Protein AF-A0A2S7YQX2-F1 (afdb_monomer_lite)

Structure (mmCIF, N/CA/C/O backbone):
data_AF-A0A2S7YQX2-F1
#
_entry.id   AF-A0A2S7YQX2-F1
#
loop_
_atom_site.group_PDB
_atom_site.id
_atom_site.type_symbol
_atom_site.label_atom_id
_atom_site.label_alt_id
_atom_site.label_comp_id
_atom_site.label_asym_id
_atom_site.label_entity_id
_atom_site.label_seq_id
_atom_site.pdbx_PDB_ins_code
_atom_site.Cartn_x
_atom_site.Cartn_y
_atom_site.Cartn_z
_atom_site.occupancy
_atom_site.B_iso_or_equiv
_atom_site.auth_seq_id
_atom_site.auth_comp_id
_atom_site.auth_asym_id
_atom_site.auth_atom_id
_atom_site.pdbx_PDB_model_num
ATOM 1 N N . MET A 1 1 ? 41.982 -8.081 -55.269 1.00 63.12 1 MET A N 1
ATOM 2 C CA . MET A 1 1 ? 41.429 -6.770 -54.868 1.00 63.12 1 MET A CA 1
ATOM 3 C C . MET A 1 1 ? 39.928 -6.847 -54.585 1.00 63.12 1 MET A C 1
ATOM 5 O O . MET A 1 1 ? 39.559 -6.612 -53.445 1.00 63.12 1 MET A O 1
ATOM 9 N N . ASN A 1 2 ? 39.084 -7.297 -55.528 1.00 77.31 2 ASN A N 1
ATOM 10 C CA . ASN A 1 2 ? 37.625 -7.413 -55.310 1.00 77.31 2 ASN A CA 1
ATOM 11 C C . ASN A 1 2 ? 37.226 -8.263 -54.090 1.00 77.31 2 ASN A C 1
ATOM 13 O O . ASN A 1 2 ? 36.482 -7.783 -53.250 1.00 77.31 2 ASN A O 1
ATOM 17 N N . LYS A 1 3 ? 37.825 -9.450 -53.899 1.00 80.50 3 LYS A N 1
ATOM 18 C CA . LYS A 1 3 ? 37.533 -10.313 -52.734 1.00 80.50 3 LYS A CA 1
ATOM 19 C C . LYS A 1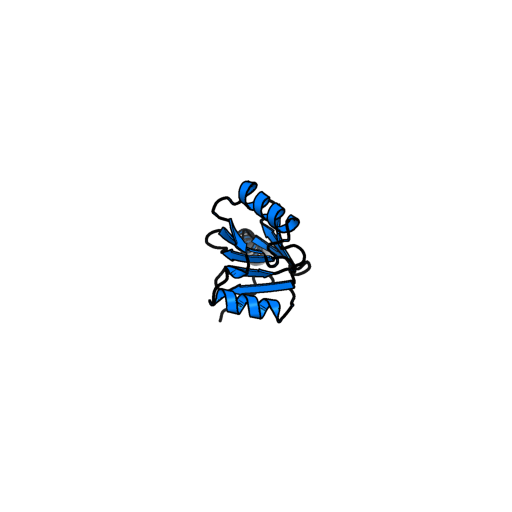 3 ? 37.789 -9.648 -51.371 1.00 80.50 3 LYS A C 1
ATOM 21 O O . LYS A 1 3 ? 37.073 -9.923 -50.418 1.00 80.50 3 LYS A O 1
ATOM 26 N N . ILE A 1 4 ? 38.801 -8.780 -51.277 1.00 83.62 4 ILE A N 1
ATOM 27 C CA . ILE A 1 4 ? 39.127 -8.052 -50.037 1.00 83.62 4 ILE A CA 1
ATOM 28 C C . ILE A 1 4 ? 38.085 -6.953 -49.790 1.00 83.62 4 ILE A C 1
ATOM 30 O O . ILE A 1 4 ? 37.638 -6.765 -48.664 1.00 83.62 4 ILE A O 1
ATOM 34 N N . ILE A 1 5 ? 37.661 -6.263 -50.851 1.00 85.88 5 ILE A N 1
ATOM 35 C CA . ILE A 1 5 ? 36.621 -5.229 -50.784 1.00 85.88 5 ILE A CA 1
ATOM 36 C C . ILE A 1 5 ? 35.270 -5.845 -50.390 1.00 85.88 5 ILE A C 1
ATOM 38 O O . ILE A 1 5 ? 34.577 -5.296 -49.536 1.00 85.88 5 ILE A O 1
ATOM 42 N N . ASP A 1 6 ? 34.915 -6.998 -50.957 1.00 85.25 6 ASP A N 1
ATOM 43 C CA . ASP A 1 6 ? 33.675 -7.711 -50.632 1.00 85.25 6 ASP A CA 1
ATOM 44 C C . ASP A 1 6 ? 33.682 -8.229 -49.185 1.00 85.25 6 ASP A C 1
ATOM 46 O O . ASP A 1 6 ? 32.687 -8.094 -48.471 1.00 85.25 6 ASP A O 1
ATOM 50 N N . PHE A 1 7 ? 34.831 -8.723 -48.708 1.00 88.38 7 PHE A N 1
ATOM 51 C CA . PHE A 1 7 ? 35.018 -9.108 -47.308 1.00 88.38 7 PHE A CA 1
ATOM 52 C C . PHE A 1 7 ? 34.826 -7.920 -46.350 1.00 88.38 7 PHE A C 1
ATOM 54 O O . PHE A 1 7 ? 34.070 -8.023 -45.384 1.00 88.38 7 PHE A O 1
ATOM 61 N N . LEU A 1 8 ? 35.440 -6.766 -46.638 1.00 88.81 8 LEU A N 1
ATOM 62 C CA . LEU A 1 8 ? 35.289 -5.556 -45.820 1.00 88.81 8 LEU A CA 1
ATOM 63 C C . LEU A 1 8 ? 33.845 -5.029 -45.810 1.00 88.81 8 LEU A C 1
ATOM 65 O O . LEU A 1 8 ? 33.365 -4.587 -44.767 1.00 88.81 8 LEU A O 1
ATOM 69 N N . LYS A 1 9 ? 33.120 -5.117 -46.934 1.00 87.75 9 LYS A N 1
ATOM 70 C CA . LYS A 1 9 ? 31.688 -4.770 -46.997 1.00 87.75 9 LYS A CA 1
ATOM 71 C C . LYS A 1 9 ? 30.838 -5.694 -46.127 1.00 87.75 9 LYS A C 1
ATOM 73 O O . LYS A 1 9 ? 30.000 -5.203 -45.374 1.00 87.75 9 LYS A O 1
ATOM 78 N N . SER A 1 10 ? 31.077 -7.005 -46.193 1.00 87.50 10 SER A N 1
ATOM 79 C CA . SER A 1 10 ? 30.381 -7.985 -45.352 1.00 87.50 10 SER A CA 1
ATOM 80 C C . SER A 1 10 ? 30.659 -7.749 -43.865 1.00 87.50 10 SER A C 1
ATOM 82 O O . SER A 1 10 ? 29.745 -7.836 -43.047 1.00 87.50 10 SER A O 1
ATOM 84 N N . LEU A 1 11 ? 31.900 -7.401 -43.512 1.00 90.94 11 LEU A N 1
ATOM 85 C CA . LEU A 1 11 ? 32.288 -7.077 -42.140 1.00 90.94 11 LEU A CA 1
ATOM 86 C C . LEU A 1 11 ? 31.586 -5.806 -41.635 1.00 90.94 11 LEU A C 1
ATOM 88 O O . LEU A 1 11 ? 31.082 -5.782 -40.514 1.00 90.94 11 LEU A O 1
ATOM 92 N N . LEU A 1 12 ? 31.498 -4.769 -42.474 1.00 91.94 12 LEU A N 1
ATOM 93 C CA . LEU A 1 12 ? 30.789 -3.527 -42.153 1.00 91.94 12 LEU A CA 1
ATOM 94 C C . LEU A 1 12 ? 29.274 -3.747 -42.005 1.00 91.94 12 LEU A C 1
ATOM 96 O O . LEU A 1 12 ? 28.616 -3.101 -41.193 1.00 91.94 12 LEU A O 1
ATOM 100 N N . GLN A 1 13 ? 28.696 -4.645 -42.801 1.00 90.75 13 GLN A N 1
ATOM 101 C CA . GLN A 1 13 ? 27.283 -4.992 -42.686 1.00 90.75 13 GLN A CA 1
ATOM 102 C C . GLN A 1 13 ? 27.008 -5.759 -41.388 1.00 90.75 13 GLN A C 1
ATOM 104 O O . GLN A 1 13 ? 26.050 -5.438 -40.686 1.00 90.75 13 GLN A O 1
ATOM 109 N N . LEU A 1 14 ? 27.882 -6.703 -41.027 1.00 92.12 14 LEU A N 1
ATOM 110 C CA . LEU A 1 14 ? 27.795 -7.433 -39.764 1.00 92.12 14 LEU A CA 1
ATOM 111 C C . LEU A 1 14 ? 27.919 -6.495 -38.557 1.00 92.12 14 LEU A C 1
ATOM 113 O O . LEU A 1 14 ? 27.120 -6.597 -37.629 1.00 92.12 14 LEU A O 1
ATOM 117 N N . SER A 1 15 ? 28.865 -5.549 -38.578 1.00 91.62 15 SER A N 1
ATOM 118 C CA . SER A 1 15 ? 29.043 -4.601 -37.472 1.00 91.62 15 SER A CA 1
ATOM 119 C C . SER A 1 15 ? 27.819 -3.704 -37.277 1.00 91.62 15 SER A C 1
ATOM 121 O O . SER A 1 15 ? 27.400 -3.492 -36.143 1.00 91.62 15 SER A O 1
ATOM 123 N N . LYS A 1 16 ? 27.178 -3.250 -38.363 1.00 91.94 16 LYS A N 1
ATOM 124 C CA . LYS A 1 16 ? 25.920 -2.489 -38.289 1.00 91.94 16 LYS A CA 1
ATOM 125 C C . LYS A 1 16 ? 24.801 -3.287 -37.630 1.00 91.94 16 LYS A C 1
ATOM 127 O O . LYS A 1 16 ? 24.118 -2.753 -36.761 1.00 91.94 16 LYS A O 1
ATOM 132 N N . VAL A 1 17 ? 24.626 -4.551 -38.019 1.00 92.94 17 VAL A N 1
ATOM 133 C CA . VAL A 1 17 ? 23.612 -5.427 -37.412 1.00 92.94 17 VAL A CA 1
ATOM 134 C C . VAL A 1 17 ? 23.884 -5.588 -35.918 1.00 92.94 17 VAL A C 1
ATOM 136 O O . VAL A 1 17 ? 22.978 -5.402 -35.115 1.00 92.94 17 VAL A O 1
ATOM 139 N N . LEU A 1 18 ? 25.140 -5.831 -35.537 1.00 92.69 18 LEU A N 1
ATOM 140 C CA . LEU A 1 18 ? 25.533 -6.010 -34.139 1.00 92.69 18 LEU A CA 1
ATOM 141 C C . LEU A 1 18 ? 25.261 -4.762 -33.289 1.00 92.69 18 LEU A C 1
ATOM 143 O O . LEU A 1 18 ? 24.718 -4.875 -32.193 1.00 92.69 18 LEU A O 1
ATOM 1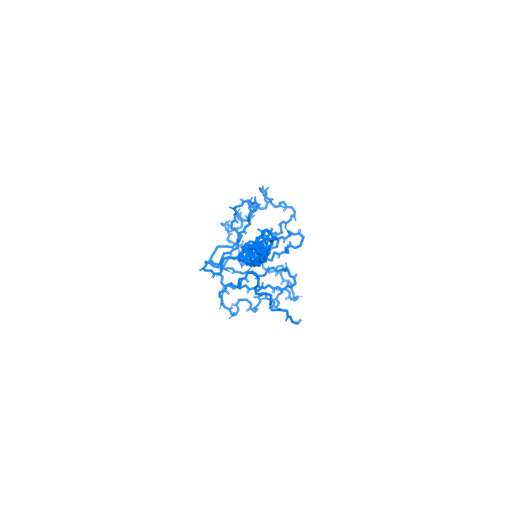47 N N . VAL A 1 19 ? 25.581 -3.573 -33.810 1.00 93.75 19 VAL A N 1
ATOM 148 C CA . VAL A 1 19 ? 25.313 -2.291 -33.138 1.00 93.75 19 VAL A CA 1
ATOM 149 C C . VAL A 1 19 ? 23.811 -2.071 -32.955 1.00 93.75 19 VAL A C 1
ATOM 151 O O . VAL A 1 19 ? 23.387 -1.673 -31.873 1.00 93.75 19 VAL A O 1
ATOM 154 N N . ILE A 1 20 ? 22.998 -2.366 -33.974 1.00 91.94 20 ILE A N 1
ATOM 155 C CA . ILE A 1 20 ? 21.535 -2.228 -33.898 1.00 91.94 20 ILE A CA 1
ATOM 156 C C . ILE A 1 20 ? 20.954 -3.197 -32.863 1.00 91.94 20 ILE A C 1
ATOM 158 O O . ILE A 1 20 ? 20.166 -2.784 -32.014 1.00 91.94 20 ILE A O 1
ATOM 162 N N . THR A 1 21 ? 21.358 -4.469 -32.894 1.00 91.00 21 THR A N 1
ATOM 163 C CA . THR A 1 21 ? 20.882 -5.480 -31.940 1.00 91.00 21 THR A CA 1
ATOM 164 C C . THR A 1 21 ? 21.291 -5.139 -30.510 1.00 91.00 21 THR A C 1
ATOM 166 O O . THR A 1 21 ? 20.467 -5.235 -29.602 1.00 91.00 21 THR A O 1
ATOM 169 N N . PHE A 1 22 ? 22.530 -4.689 -30.299 1.00 90.38 22 PHE A N 1
ATOM 170 C CA . PHE A 1 22 ? 22.999 -4.264 -28.982 1.00 90.38 22 PHE A CA 1
ATOM 171 C C . PHE A 1 22 ? 22.264 -3.009 -28.491 1.00 90.38 22 PHE A C 1
ATOM 173 O O . PHE A 1 22 ? 21.852 -2.951 -27.335 1.00 90.38 22 PHE A O 1
ATOM 180 N N . GLY A 1 23 ? 22.018 -2.043 -29.381 1.00 89.69 23 GLY A N 1
ATOM 181 C CA . GLY A 1 23 ? 21.210 -0.862 -29.084 1.00 89.69 23 GLY A CA 1
ATOM 182 C C . GLY A 1 23 ? 19.788 -1.223 -28.648 1.00 89.69 23 GLY A C 1
ATOM 183 O O . GLY A 1 23 ? 19.332 -0.739 -27.618 1.00 89.69 23 GLY A O 1
ATOM 184 N N . LEU A 1 24 ? 19.117 -2.128 -29.368 1.00 90.06 24 LEU A N 1
ATOM 185 C CA . LEU A 1 24 ? 17.790 -2.643 -29.001 1.00 90.06 24 LEU A CA 1
ATOM 186 C C . LEU A 1 24 ? 17.797 -3.366 -27.651 1.00 90.06 24 LEU A C 1
ATOM 188 O O . LEU A 1 24 ? 16.909 -3.132 -26.834 1.00 90.06 24 LEU A O 1
ATOM 192 N N . PHE A 1 25 ? 18.804 -4.204 -27.393 1.00 87.56 25 PHE A N 1
ATOM 193 C CA . PHE A 1 25 ? 18.944 -4.902 -26.115 1.00 87.56 25 PHE A CA 1
ATOM 194 C C . PHE A 1 25 ? 19.081 -3.921 -24.943 1.00 87.56 25 PHE A C 1
ATOM 196 O O . PHE A 1 25 ? 18.381 -4.061 -23.940 1.00 87.56 25 PHE A O 1
ATOM 203 N N . LEU A 1 26 ? 19.921 -2.891 -25.087 1.00 85.38 26 LEU A N 1
ATOM 204 C CA . LEU A 1 26 ? 20.067 -1.842 -24.079 1.00 85.38 26 LEU A CA 1
ATOM 205 C C . LEU A 1 26 ? 18.803 -0.997 -23.924 1.00 85.38 26 LEU A C 1
ATOM 207 O O . LEU A 1 26 ? 18.488 -0.594 -22.811 1.00 85.38 26 LEU A O 1
ATOM 211 N N . PHE A 1 27 ? 18.067 -0.739 -25.003 1.00 81.06 27 PHE A N 1
ATOM 212 C CA . PHE A 1 27 ? 16.838 0.050 -24.937 1.00 81.06 27 PHE A CA 1
ATOM 213 C C . PHE A 1 27 ? 15.721 -0.702 -24.206 1.00 81.06 27 PHE A C 1
ATOM 215 O O . PHE A 1 27 ? 15.048 -0.135 -23.350 1.00 81.06 27 PHE A O 1
ATOM 222 N N . ILE A 1 28 ? 15.556 -1.996 -24.496 1.00 80.12 28 ILE A N 1
ATOM 223 C CA . ILE A 1 28 ? 14.556 -2.849 -23.842 1.00 80.12 28 ILE A CA 1
ATOM 224 C C . ILE A 1 28 ? 14.949 -3.098 -22.381 1.00 80.12 28 ILE A C 1
ATOM 226 O O . ILE A 1 28 ? 14.140 -2.880 -21.481 1.00 80.12 28 ILE A O 1
ATOM 230 N N . GLY A 1 29 ? 16.198 -3.504 -22.131 1.00 73.31 29 GLY A N 1
ATOM 231 C CA . GLY A 1 29 ? 16.694 -3.747 -20.776 1.00 73.31 29 GLY A CA 1
ATOM 232 C C . GLY A 1 29 ? 16.729 -2.472 -19.930 1.00 73.31 29 GLY A C 1
ATOM 233 O O . GLY A 1 29 ? 16.300 -2.478 -18.779 1.00 73.31 29 GLY A O 1
ATOM 234 N N . GLY A 1 30 ? 17.176 -1.361 -20.513 1.00 71.38 30 GLY A N 1
ATOM 235 C CA . GLY A 1 30 ? 17.223 -0.050 -19.869 1.00 71.38 30 GLY A CA 1
ATOM 236 C C . GLY A 1 30 ? 15.837 0.531 -19.604 1.00 71.38 30 GLY A C 1
ATOM 237 O O . GLY A 1 30 ? 15.608 1.064 -18.524 1.00 71.38 30 GLY A O 1
ATOM 238 N N . GLY A 1 31 ? 14.890 0.377 -20.535 1.00 71.38 31 GLY A N 1
ATOM 239 C CA . GLY A 1 31 ? 13.498 0.785 -20.337 1.00 71.38 31 GLY A CA 1
ATOM 240 C C . GLY A 1 31 ? 12.805 -0.012 -19.230 1.00 71.38 31 GLY A C 1
ATOM 241 O O . GLY A 1 31 ? 12.089 0.564 -18.413 1.00 71.38 31 GLY A O 1
ATOM 242 N N . TRP A 1 32 ? 13.073 -1.319 -19.146 1.00 65.00 32 TRP A N 1
ATOM 243 C CA . TRP A 1 32 ? 12.562 -2.164 -18.065 1.00 65.00 32 TRP A CA 1
ATOM 244 C C . TRP A 1 32 ? 13.145 -1.771 -16.700 1.00 65.00 32 TRP A C 1
ATOM 246 O O . TRP A 1 32 ? 12.395 -1.589 -15.744 1.00 65.00 32 TRP A O 1
ATOM 256 N N . LEU A 1 33 ? 14.462 -1.542 -16.628 1.00 63.84 33 LEU A N 1
ATOM 257 C CA . LEU A 1 33 ? 15.129 -1.046 -15.418 1.00 63.84 33 LEU A CA 1
ATOM 258 C C . LEU A 1 33 ? 14.615 0.334 -14.995 1.00 63.84 33 LEU A C 1
ATOM 260 O O . LEU A 1 33 ? 14.406 0.573 -13.810 1.00 63.84 33 LEU A O 1
ATOM 264 N N . TYR A 1 34 ? 14.384 1.238 -15.947 1.00 64.19 34 TYR A N 1
ATOM 265 C CA . TYR A 1 34 ? 13.835 2.562 -15.666 1.00 64.19 34 TYR A CA 1
ATOM 266 C C . TYR A 1 34 ? 12.437 2.473 -15.043 1.00 64.19 34 TYR A C 1
ATOM 268 O O . TYR A 1 34 ? 12.168 3.130 -14.039 1.00 64.19 34 TYR A O 1
ATOM 276 N N . HIS A 1 35 ? 11.571 1.616 -15.590 1.00 63.34 35 HIS A N 1
ATOM 277 C CA . HIS A 1 35 ? 10.224 1.407 -15.066 1.00 63.34 35 HIS A CA 1
ATOM 278 C C . HIS A 1 35 ? 10.233 0.775 -13.664 1.00 63.34 35 HIS A C 1
ATOM 280 O O . HIS A 1 35 ? 9.458 1.182 -12.801 1.00 63.34 35 HIS A O 1
ATOM 286 N N . ASP A 1 36 ? 11.123 -0.190 -13.409 1.00 61.69 36 ASP A N 1
ATOM 287 C CA . ASP A 1 36 ? 11.258 -0.807 -12.084 1.00 61.69 36 ASP A CA 1
ATOM 288 C C . ASP A 1 36 ? 11.797 0.184 -11.039 1.00 61.69 36 ASP A C 1
ATOM 290 O O . ASP A 1 36 ? 11.324 0.220 -9.904 1.00 61.69 36 ASP A O 1
ATOM 294 N N . LEU A 1 37 ? 12.730 1.062 -11.419 1.00 63.88 37 LEU A N 1
ATOM 295 C CA . LEU A 1 37 ? 13.266 2.110 -10.543 1.00 63.88 37 LEU A CA 1
ATOM 296 C C . LEU A 1 37 ? 12.255 3.220 -10.228 1.00 63.88 37 LEU A C 1
ATOM 298 O O . LEU A 1 37 ? 12.382 3.862 -9.186 1.00 63.88 37 LEU A O 1
ATOM 302 N N . GLN A 1 38 ? 11.260 3.437 -11.090 1.00 71.44 38 GLN A N 1
ATOM 303 C CA . GLN A 1 38 ? 10.328 4.559 -10.975 1.00 71.44 38 GLN A CA 1
ATOM 304 C C . GLN A 1 38 ? 9.417 4.463 -9.744 1.00 71.44 38 GLN A C 1
ATOM 306 O O . GLN A 1 38 ? 9.134 5.476 -9.106 1.00 71.44 38 GLN A O 1
ATOM 311 N N . TYR A 1 39 ? 8.968 3.259 -9.383 1.00 74.62 39 TYR A N 1
ATOM 312 C CA . TYR A 1 39 ? 8.026 3.085 -8.277 1.00 74.62 39 TYR A CA 1
ATOM 313 C C . TYR A 1 39 ? 8.748 2.694 -6.997 1.00 74.62 39 TYR A C 1
ATOM 315 O O . TYR A 1 39 ? 9.427 1.674 -6.943 1.00 74.62 39 TYR A O 1
ATOM 323 N N . ARG A 1 40 ? 8.573 3.484 -5.938 1.00 87.62 40 ARG A N 1
ATOM 324 C CA . ARG A 1 40 ? 9.083 3.172 -4.596 1.00 87.62 40 ARG A CA 1
ATOM 325 C C . ARG A 1 40 ? 8.406 1.942 -3.989 1.00 87.62 40 ARG A C 1
ATOM 327 O O . ARG A 1 40 ? 9.075 1.057 -3.457 1.00 87.62 40 ARG A O 1
ATOM 334 N N . TYR A 1 41 ? 7.082 1.909 -4.086 1.00 89.81 41 TYR A N 1
ATOM 335 C CA . TYR A 1 41 ? 6.247 0.823 -3.591 1.00 89.81 41 TYR A CA 1
ATOM 336 C C . TYR A 1 41 ? 6.123 -0.233 -4.679 1.00 89.81 41 TYR A C 1
ATOM 338 O O . TYR A 1 41 ? 5.636 0.092 -5.756 1.00 89.81 41 TYR A O 1
ATOM 346 N N . VAL A 1 42 ? 6.551 -1.461 -4.405 1.00 88.19 42 VAL A N 1
ATOM 347 C CA . VAL A 1 42 ? 6.550 -2.592 -5.339 1.00 88.19 42 VAL A CA 1
ATOM 348 C C . VAL A 1 42 ? 5.437 -3.558 -4.977 1.00 88.19 42 VAL A C 1
ATOM 350 O O . VAL A 1 42 ? 5.264 -3.906 -3.810 1.00 88.19 42 VAL A O 1
ATOM 353 N N . VAL A 1 43 ? 4.702 -4.008 -5.989 1.00 89.25 43 VAL A N 1
ATOM 354 C CA . VAL A 1 43 ? 3.617 -4.981 -5.840 1.00 89.25 43 VAL A CA 1
ATOM 355 C C . VAL A 1 43 ? 4.082 -6.348 -6.338 1.00 89.25 43 VAL A C 1
ATOM 357 O O . VAL A 1 43 ? 4.375 -6.490 -7.526 1.00 89.25 43 VAL A O 1
ATOM 360 N N . ASP A 1 44 ? 4.087 -7.367 -5.472 1.00 88.19 44 ASP A N 1
ATOM 361 C CA . ASP A 1 44 ? 4.260 -8.765 -5.89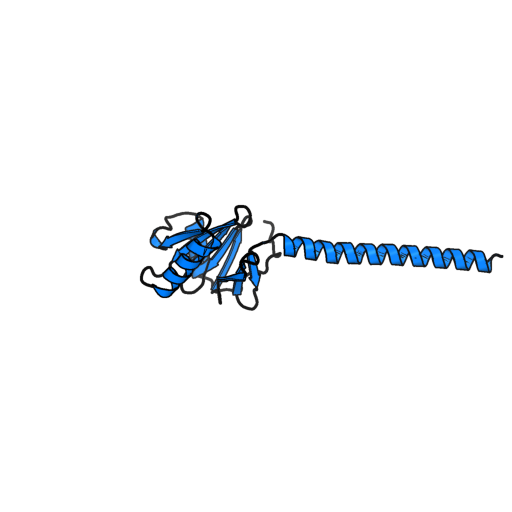7 1.00 88.19 44 ASP A CA 1
ATOM 362 C C . ASP A 1 44 ? 2.904 -9.482 -5.893 1.00 88.19 44 ASP A C 1
ATOM 364 O O . ASP A 1 44 ? 2.349 -9.827 -4.848 1.00 88.19 44 ASP A O 1
ATOM 368 N N . SER A 1 45 ? 2.371 -9.728 -7.091 1.00 86.56 45 SER A N 1
ATOM 369 C CA . SER A 1 45 ? 1.085 -10.401 -7.297 1.00 86.56 45 SER A CA 1
ATOM 370 C C . SER A 1 45 ? 1.093 -11.893 -6.968 1.00 86.56 45 SER A C 1
ATOM 372 O O . SER A 1 45 ? 0.026 -12.493 -6.838 1.00 86.56 45 SER A O 1
ATOM 374 N N . ARG A 1 46 ? 2.267 -12.525 -6.825 1.00 85.56 46 ARG A N 1
ATOM 375 C CA . ARG A 1 46 ? 2.359 -13.944 -6.436 1.00 85.56 46 ARG A CA 1
ATOM 376 C C . ARG A 1 46 ? 2.056 -14.140 -4.960 1.00 85.56 46 ARG A C 1
ATOM 378 O O . ARG A 1 46 ? 1.487 -15.163 -4.591 1.00 85.56 46 ARG A O 1
ATOM 385 N N . TYR A 1 47 ? 2.432 -13.159 -4.146 1.00 87.25 47 TYR A N 1
ATOM 386 C CA . TYR A 1 47 ? 2.251 -13.181 -2.696 1.00 87.25 47 TYR A CA 1
ATOM 387 C C . TYR A 1 47 ? 1.212 -12.166 -2.211 1.00 87.25 47 TYR A C 1
ATOM 389 O O . TYR A 1 47 ? 0.958 -12.094 -1.010 1.00 87.25 47 TYR A O 1
ATOM 397 N N . ASN A 1 48 ? 0.619 -11.396 -3.132 1.00 92.25 48 ASN A N 1
ATOM 398 C CA . ASN A 1 48 ? -0.234 -10.247 -2.844 1.00 92.25 48 ASN A CA 1
ATOM 399 C C . ASN A 1 48 ? 0.411 -9.328 -1.795 1.00 92.25 48 ASN A C 1
ATOM 401 O O . ASN A 1 48 ? -0.161 -9.055 -0.741 1.00 92.25 48 ASN A O 1
ATOM 405 N N . THR A 1 49 ? 1.643 -8.894 -2.046 1.00 93.50 49 THR A N 1
ATOM 406 C CA . THR A 1 49 ? 2.382 -8.022 -1.126 1.00 93.50 49 THR A CA 1
ATOM 407 C C . THR A 1 49 ? 2.565 -6.635 -1.718 1.00 93.50 49 THR A C 1
ATOM 409 O O . THR A 1 49 ? 2.654 -6.466 -2.936 1.00 93.50 49 THR A O 1
ATOM 412 N N . ILE A 1 50 ? 2.648 -5.642 -0.833 1.00 94.00 50 ILE A N 1
ATOM 413 C CA . ILE A 1 50 ? 3.138 -4.304 -1.164 1.00 94.00 50 ILE A CA 1
ATOM 414 C C . ILE A 1 50 ? 4.358 -4.029 -0.300 1.00 94.00 50 ILE A C 1
ATOM 416 O O . ILE A 1 50 ? 4.275 -4.041 0.929 1.00 94.00 50 ILE A O 1
ATOM 420 N N . PHE A 1 51 ? 5.483 -3.774 -0.953 1.00 92.69 51 PHE A N 1
ATOM 421 C CA . PHE A 1 51 ? 6.786 -3.590 -0.334 1.00 92.69 51 PHE A CA 1
ATOM 422 C C . PHE A 1 51 ? 7.318 -2.184 -0.611 1.00 92.69 51 PHE A C 1
ATOM 424 O O . PHE A 1 51 ? 7.353 -1.756 -1.761 1.00 92.69 51 PHE A O 1
ATOM 431 N N . ASP A 1 52 ? 7.760 -1.464 0.418 1.00 93.25 52 ASP A N 1
ATOM 432 C CA . ASP A 1 52 ? 8.500 -0.213 0.241 1.00 93.25 52 ASP A CA 1
ATOM 433 C C . ASP A 1 52 ? 9.995 -0.516 0.088 1.00 93.25 52 ASP A C 1
ATOM 435 O O . ASP A 1 52 ? 10.661 -0.902 1.053 1.00 93.25 52 ASP A O 1
ATOM 439 N N . LYS A 1 53 ? 10.542 -0.288 -1.113 1.00 90.38 53 LYS A N 1
ATOM 440 C CA . LYS A 1 53 ? 11.972 -0.483 -1.393 1.00 90.38 53 LYS A CA 1
ATOM 441 C C . LYS A 1 53 ? 12.882 0.424 -0.574 1.00 90.38 53 LYS A C 1
ATOM 443 O O . LYS A 1 53 ? 13.998 0.018 -0.262 1.00 90.38 53 LYS A O 1
ATOM 448 N N . ALA A 1 54 ? 12.437 1.635 -0.238 1.00 90.62 54 ALA A N 1
ATOM 449 C CA . ALA A 1 54 ? 13.276 2.612 0.450 1.00 90.62 54 ALA A CA 1
ATOM 450 C C . ALA A 1 54 ? 13.632 2.150 1.869 1.00 90.62 54 ALA A C 1
ATOM 452 O O . ALA A 1 54 ? 14.755 2.352 2.326 1.00 90.62 54 ALA A O 1
ATOM 453 N N . TYR A 1 55 ? 12.686 1.498 2.547 1.00 92.50 55 TYR A N 1
ATOM 454 C CA . TYR A 1 55 ? 12.853 1.050 3.933 1.00 92.50 55 TYR A CA 1
ATOM 455 C C . TYR A 1 55 ? 12.902 -0.465 4.094 1.00 92.50 55 TYR A C 1
ATOM 457 O O . TYR A 1 55 ? 13.173 -0.956 5.186 1.00 92.50 55 TYR A O 1
ATOM 465 N N . SER A 1 56 ? 12.687 -1.206 3.009 1.00 91.75 56 SER A N 1
ATOM 466 C CA . SER A 1 56 ? 12.613 -2.663 3.001 1.00 91.75 56 SER A CA 1
ATOM 467 C C . SER A 1 56 ? 11.561 -3.229 3.961 1.00 91.75 56 SER A C 1
ATOM 469 O O . SER A 1 56 ? 11.813 -4.193 4.685 1.00 91.75 56 SER A O 1
ATOM 471 N N . VAL A 1 57 ? 10.371 -2.624 3.968 1.00 94.31 57 VAL A N 1
ATOM 472 C CA . VAL A 1 57 ? 9.245 -3.020 4.830 1.00 94.31 57 VAL A CA 1
ATOM 473 C C . VAL A 1 57 ? 8.018 -3.388 4.003 1.00 94.31 57 VAL A C 1
ATOM 475 O O . VAL A 1 57 ? 7.809 -2.861 2.911 1.00 94.31 57 VAL A O 1
ATOM 478 N N . TYR A 1 58 ? 7.181 -4.272 4.542 1.00 93.81 58 TYR A N 1
ATOM 479 C CA . TYR A 1 58 ? 5.891 -4.606 3.943 1.00 93.81 58 TYR A CA 1
ATOM 480 C C . TYR A 1 58 ? 4.801 -3.687 4.490 1.00 93.81 58 TYR A C 1
ATOM 482 O O . TYR A 1 58 ? 4.619 -3.597 5.701 1.00 93.81 58 TYR A O 1
ATOM 490 N N . LEU A 1 59 ? 4.077 -3.033 3.582 1.00 94.94 59 LEU A N 1
ATOM 491 C CA . LEU A 1 59 ? 2.855 -2.288 3.890 1.00 94.94 59 LEU A CA 1
ATOM 492 C C . LEU A 1 59 ? 1.624 -3.193 3.837 1.00 94.94 59 LEU A C 1
ATOM 494 O O . LEU A 1 59 ? 0.693 -3.004 4.603 1.00 94.94 59 LEU A O 1
ATOM 498 N N . ILE A 1 60 ? 1.634 -4.191 2.954 1.00 95.38 60 ILE A N 1
ATOM 499 C CA . ILE A 1 60 ? 0.656 -5.280 2.937 1.00 95.38 60 ILE A CA 1
ATOM 500 C C . ILE A 1 60 ? 1.425 -6.584 2.776 1.00 95.38 60 ILE A C 1
ATOM 502 O O . ILE A 1 60 ? 2.268 -6.712 1.882 1.00 95.38 60 ILE A O 1
ATOM 506 N N . ASN A 1 61 ? 1.101 -7.560 3.618 1.00 93.12 61 ASN A N 1
ATOM 507 C CA . ASN A 1 61 ? 1.544 -8.937 3.477 1.00 93.12 61 ASN A CA 1
ATOM 508 C C . ASN A 1 61 ? 0.309 -9.834 3.366 1.00 93.12 61 ASN A C 1
ATOM 510 O O . ASN A 1 61 ? -0.546 -9.773 4.244 1.00 93.12 61 ASN A O 1
ATOM 514 N N . LYS A 1 62 ? 0.221 -10.650 2.307 1.00 91.69 62 LYS A N 1
ATOM 515 C CA . LYS A 1 62 ? -0.945 -11.501 2.002 1.00 91.69 62 LYS A CA 1
ATOM 516 C C . LYS A 1 62 ? -2.254 -10.711 1.860 1.00 91.69 62 LYS A C 1
ATOM 518 O O . LYS A 1 62 ? -3.237 -10.978 2.539 1.00 91.69 62 LYS A O 1
ATOM 523 N N . GLY A 1 63 ? -2.262 -9.730 0.968 1.00 92.94 63 GLY A N 1
ATOM 524 C CA . GLY A 1 63 ? -3.464 -8.973 0.644 1.00 92.94 63 GLY A CA 1
ATOM 525 C C . GLY A 1 63 ? -4.546 -9.804 -0.046 1.00 92.94 63 GLY A C 1
ATOM 526 O O . GLY A 1 63 ? -4.277 -10.833 -0.675 1.00 92.94 63 GLY A O 1
ATOM 527 N N . ILE A 1 64 ? -5.774 -9.311 0.057 1.00 93.88 64 ILE A N 1
ATOM 528 C CA . ILE A 1 64 ? -6.996 -9.952 -0.436 1.00 93.88 64 ILE A CA 1
ATOM 529 C C . ILE A 1 64 ? -7.405 -9.379 -1.783 1.00 93.88 64 ILE A C 1
ATOM 531 O O . ILE A 1 64 ? -7.826 -10.129 -2.659 1.00 93.88 64 ILE A O 1
ATOM 535 N N . SER A 1 65 ? -7.307 -8.062 -1.948 1.00 93.62 65 SER A N 1
ATOM 536 C CA . SER A 1 65 ? -7.729 -7.365 -3.163 1.00 93.62 65 SER A CA 1
ATOM 537 C C . SER A 1 65 ? -7.023 -6.020 -3.305 1.00 93.62 65 SER A C 1
ATOM 539 O O . SER A 1 65 ? -6.545 -5.430 -2.331 1.00 93.62 65 SER A O 1
ATOM 541 N N . MET A 1 66 ? -6.896 -5.567 -4.553 1.00 94.00 66 MET A N 1
ATOM 542 C CA . MET A 1 66 ? -6.202 -4.331 -4.893 1.00 94.00 66 MET A CA 1
ATOM 543 C C . MET A 1 66 ? -6.654 -3.767 -6.242 1.00 94.00 66 MET A C 1
ATOM 545 O O . MET A 1 66 ? -6.994 -4.516 -7.161 1.00 94.00 66 MET A O 1
ATOM 549 N N . ASP A 1 67 ? -6.618 -2.442 -6.364 1.00 91.75 67 ASP A N 1
ATOM 550 C CA . ASP A 1 67 ? -6.763 -1.713 -7.620 1.00 91.75 67 ASP A CA 1
ATOM 551 C C . ASP A 1 67 ? -5.715 -0.594 -7.715 1.00 91.75 67 ASP A C 1
ATOM 553 O O . ASP A 1 67 ? -5.204 -0.104 -6.704 1.00 91.75 67 ASP A O 1
ATOM 557 N N . ILE A 1 68 ? -5.391 -0.185 -8.941 1.00 89.19 68 ILE A N 1
ATOM 558 C CA . ILE A 1 68 ? -4.516 0.964 -9.202 1.00 89.19 68 ILE A CA 1
ATOM 559 C C . ILE A 1 68 ? -5.291 1.948 -10.070 1.00 89.19 68 ILE A C 1
ATOM 561 O O . ILE A 1 68 ? -5.692 1.604 -11.181 1.00 89.19 68 ILE A O 1
ATOM 565 N N . ILE A 1 69 ? -5.487 3.168 -9.571 1.00 88.88 69 ILE A N 1
ATOM 566 C CA . ILE A 1 69 ? -6.222 4.234 -10.261 1.00 88.88 69 ILE A CA 1
ATOM 567 C C . ILE A 1 69 ? -5.408 5.519 -10.129 1.00 88.88 69 ILE A C 1
ATOM 569 O O . ILE A 1 69 ? -5.100 5.929 -9.014 1.00 88.88 69 ILE A O 1
ATOM 573 N N . ASN A 1 70 ? -5.063 6.157 -11.252 1.00 86.88 70 ASN A N 1
ATOM 574 C CA . ASN A 1 70 ? -4.333 7.435 -11.286 1.00 86.88 70 ASN A CA 1
ATOM 575 C C . ASN A 1 70 ? -3.094 7.457 -10.368 1.00 86.88 70 ASN A C 1
ATOM 577 O O . ASN A 1 70 ? -2.967 8.333 -9.516 1.00 86.88 70 ASN A O 1
ATOM 581 N N . ASP A 1 71 ? -2.226 6.447 -10.494 1.00 82.12 71 ASP A N 1
ATOM 582 C CA . ASP A 1 71 ? -0.994 6.287 -9.696 1.00 82.12 71 ASP A CA 1
ATOM 583 C C . ASP A 1 71 ? -1.212 6.200 -8.171 1.00 82.12 71 ASP A C 1
ATOM 585 O O . ASP A 1 71 ? -0.284 6.335 -7.369 1.00 82.12 71 ASP A O 1
ATOM 589 N N . LYS A 1 72 ? -2.446 5.899 -7.753 1.00 91.44 72 LYS A N 1
ATOM 590 C CA . LYS A 1 72 ? -2.775 5.499 -6.389 1.00 91.44 72 LYS A CA 1
ATOM 591 C C . LYS A 1 72 ? -3.023 4.003 -6.337 1.00 91.44 72 LYS A C 1
ATOM 593 O O . LYS A 1 72 ? -3.793 3.465 -7.131 1.00 91.44 72 LYS A O 1
ATOM 598 N N . ILE A 1 73 ? -2.380 3.341 -5.384 1.00 93.12 73 ILE A N 1
ATOM 599 C CA . ILE A 1 73 ? -2.647 1.942 -5.063 1.00 93.12 73 ILE A CA 1
ATOM 600 C C . ILE A 1 73 ? -3.685 1.914 -3.953 1.00 93.12 73 ILE A C 1
ATOM 602 O O . ILE A 1 73 ? -3.469 2.500 -2.896 1.00 93.12 73 ILE A O 1
ATOM 606 N N . TYR A 1 74 ? -4.770 1.192 -4.186 1.00 95.00 74 TYR A N 1
ATOM 607 C CA . TYR A 1 74 ? -5.786 0.869 -3.198 1.00 95.00 74 TYR A CA 1
ATOM 608 C C . TYR A 1 74 ? -5.681 -0.622 -2.930 1.00 95.00 74 TYR A C 1
ATOM 610 O O . TYR A 1 74 ? -5.792 -1.407 -3.867 1.00 95.00 74 TYR A O 1
ATOM 618 N N . ALA A 1 75 ? -5.431 -1.035 -1.696 1.00 95.81 75 ALA A N 1
ATOM 619 C CA . ALA A 1 75 ? -5.254 -2.445 -1.374 1.00 95.81 75 ALA A CA 1
ATOM 620 C C . ALA A 1 75 ? -5.784 -2.761 0.014 1.00 95.81 75 ALA A C 1
ATOM 622 O O . ALA A 1 75 ? -5.715 -1.920 0.902 1.00 95.81 75 ALA A O 1
ATOM 623 N N . MET A 1 76 ? -6.272 -3.978 0.218 1.00 95.25 76 MET A N 1
ATOM 624 C CA . MET A 1 76 ? -6.687 -4.435 1.540 1.00 95.25 76 MET A CA 1
ATOM 625 C C . MET A 1 76 ? -6.205 -5.848 1.840 1.00 95.25 76 MET A C 1
ATOM 627 O O . MET A 1 76 ? -5.999 -6.662 0.933 1.00 95.25 76 MET A O 1
ATOM 631 N N . ASN A 1 77 ? -6.034 -6.128 3.125 1.00 94.75 77 ASN A N 1
ATOM 632 C CA . ASN A 1 77 ? -5.986 -7.473 3.686 1.00 94.75 77 ASN A CA 1
ATOM 633 C C . ASN A 1 77 ? -7.125 -7.622 4.716 1.00 94.75 77 ASN A C 1
ATOM 635 O O . ASN A 1 77 ? -8.079 -6.845 4.683 1.00 94.75 77 ASN A O 1
ATOM 639 N N . ASP A 1 78 ? -7.039 -8.623 5.591 1.00 93.44 78 ASP A 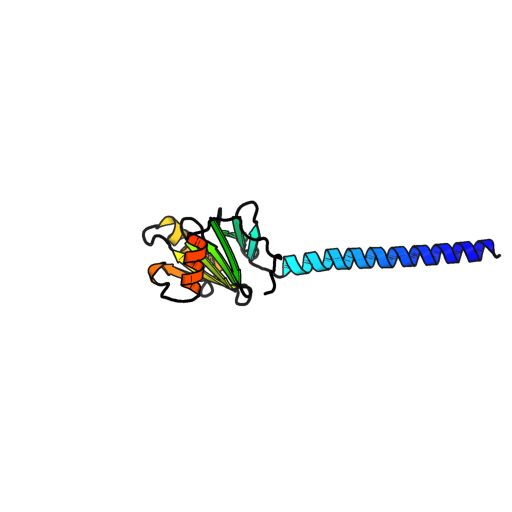N 1
ATOM 640 C CA . ASP A 1 78 ? -8.060 -8.877 6.615 1.00 93.44 78 ASP A CA 1
ATOM 641 C C . ASP A 1 78 ? -8.130 -7.767 7.686 1.00 93.44 78 ASP A C 1
ATOM 643 O O . ASP A 1 78 ? -9.174 -7.584 8.309 1.00 93.44 78 ASP A O 1
ATOM 647 N N . ASP A 1 79 ? -7.053 -6.991 7.866 1.00 95.62 79 ASP A N 1
ATOM 648 C CA . ASP A 1 79 ? -6.882 -6.091 9.016 1.00 95.62 79 ASP A CA 1
ATOM 649 C C . ASP A 1 79 ? -6.902 -4.605 8.628 1.00 95.62 79 ASP A C 1
ATOM 651 O O . ASP A 1 79 ? -7.326 -3.744 9.405 1.00 95.62 79 ASP A O 1
ATOM 655 N N . VAL A 1 80 ? -6.426 -4.280 7.422 1.00 97.00 80 VAL A N 1
ATOM 656 C CA . VAL A 1 80 ? -6.258 -2.906 6.946 1.00 97.00 80 VAL A CA 1
ATOM 657 C C . VAL A 1 80 ? -6.698 -2.708 5.505 1.00 97.00 80 VAL A C 1
ATOM 659 O O . VAL A 1 80 ? -6.537 -3.564 4.634 1.00 97.00 80 VAL A O 1
ATOM 662 N N . TYR A 1 81 ? -7.159 -1.491 5.241 1.00 97.25 81 TYR A N 1
ATOM 663 C CA . TYR A 1 81 ? -7.288 -0.918 3.911 1.00 97.25 81 TYR A CA 1
ATOM 664 C C . TYR A 1 81 ? -6.267 0.211 3.746 1.00 97.25 81 TYR A C 1
ATOM 666 O O . TYR A 1 81 ? -6.225 1.156 4.530 1.00 97.25 81 TYR A O 1
ATOM 674 N N . VAL A 1 82 ? -5.413 0.109 2.734 1.00 97.25 82 VAL A N 1
ATOM 675 C CA . VAL A 1 82 ? -4.278 1.002 2.503 1.00 97.25 82 VAL A CA 1
ATOM 676 C C . VAL A 1 82 ? -4.442 1.721 1.172 1.00 97.25 82 VAL A C 1
ATOM 678 O O . VAL A 1 82 ? -4.712 1.111 0.137 1.00 97.25 82 VAL A O 1
ATOM 681 N N . ILE A 1 83 ? -4.211 3.030 1.205 1.00 96.88 83 ILE A N 1
ATOM 682 C CA . ILE A 1 83 ? -4.132 3.895 0.033 1.00 96.88 83 ILE A CA 1
ATOM 683 C C . ILE A 1 83 ? -2.719 4.445 -0.040 1.00 96.88 83 ILE A C 1
ATOM 685 O O . ILE A 1 83 ? -2.250 5.076 0.902 1.00 96.88 83 ILE A O 1
ATOM 689 N N . ILE A 1 84 ? -2.050 4.240 -1.165 1.00 96.00 84 ILE A N 1
ATOM 690 C CA . ILE A 1 84 ? -0.695 4.731 -1.402 1.00 96.00 84 ILE A CA 1
ATOM 691 C C . ILE A 1 84 ? -0.744 5.655 -2.602 1.00 96.00 84 ILE A C 1
ATOM 693 O O . ILE A 1 84 ? -0.996 5.201 -3.715 1.00 96.00 84 ILE A O 1
ATOM 697 N N . ASN A 1 85 ? -0.468 6.936 -2.394 1.00 93.38 85 ASN A N 1
ATOM 698 C CA . ASN A 1 85 ? -0.214 7.856 -3.488 1.00 93.38 85 ASN A CA 1
ATOM 699 C C . ASN A 1 85 ? 1.261 7.746 -3.886 1.00 93.38 85 ASN A C 1
ATOM 701 O O . ASN A 1 85 ? 2.149 8.129 -3.122 1.00 93.38 85 ASN A O 1
ATOM 705 N N . GLN A 1 86 ? 1.526 7.198 -5.072 1.00 87.50 86 GLN A N 1
ATOM 706 C CA . GLN A 1 86 ? 2.894 6.979 -5.539 1.00 87.50 86 GLN A CA 1
ATOM 707 C C . GLN A 1 86 ? 3.601 8.284 -5.936 1.00 87.50 86 GLN A C 1
ATOM 709 O O . GLN A 1 86 ? 4.826 8.336 -5.883 1.00 87.50 86 GLN A O 1
ATOM 714 N N . GLU A 1 87 ? 2.854 9.333 -6.290 1.00 87.94 87 GLU A N 1
ATOM 715 C CA . GLU A 1 87 ? 3.400 10.640 -6.673 1.00 87.94 87 GLU A CA 1
ATOM 716 C C . GLU A 1 87 ? 3.855 11.434 -5.441 1.00 87.94 87 GLU A C 1
ATOM 718 O O . GLU A 1 87 ? 5.005 11.864 -5.357 1.00 87.94 87 GLU A O 1
ATOM 723 N N . SER A 1 88 ? 2.978 11.580 -4.443 1.00 89.62 88 SER A N 1
ATOM 724 C CA . SER A 1 88 ? 3.288 12.320 -3.210 1.00 89.62 88 SER A CA 1
ATOM 725 C C . SER A 1 88 ? 3.981 11.475 -2.140 1.00 89.62 88 SER A C 1
ATOM 727 O O . SER A 1 88 ? 4.381 12.007 -1.109 1.00 89.62 88 SER A O 1
ATOM 729 N N . ASN A 1 89 ? 4.121 10.164 -2.359 1.00 90.69 89 ASN A N 1
ATOM 730 C CA . ASN A 1 89 ? 4.598 9.185 -1.377 1.00 90.69 89 ASN A CA 1
ATOM 731 C C . ASN A 1 89 ? 3.801 9.168 -0.064 1.00 90.69 89 ASN A C 1
ATOM 733 O O . ASN A 1 89 ? 4.326 8.739 0.964 1.00 90.69 89 ASN A O 1
ATOM 737 N N . THR A 1 90 ? 2.541 9.602 -0.099 1.00 94.69 90 THR A N 1
ATOM 738 C CA . THR A 1 90 ? 1.669 9.575 1.074 1.00 94.69 90 THR A CA 1
ATOM 739 C C . THR A 1 90 ? 0.934 8.245 1.169 1.00 94.69 90 THR A C 1
ATOM 741 O O . THR A 1 90 ? 0.541 7.652 0.164 1.00 94.69 90 THR A O 1
ATOM 744 N N . ILE A 1 91 ? 0.750 7.775 2.395 1.00 97.56 91 ILE A N 1
ATOM 745 C CA . ILE A 1 91 ? 0.089 6.524 2.733 1.00 97.56 91 ILE A CA 1
ATOM 746 C C . ILE A 1 91 ? -1.044 6.849 3.699 1.00 97.56 91 ILE A C 1
ATOM 748 O O . ILE A 1 91 ? -0.842 7.536 4.696 1.00 97.56 91 ILE A O 1
ATOM 752 N N . ILE A 1 92 ? -2.235 6.337 3.429 1.00 97.50 92 ILE A N 1
ATOM 753 C CA . ILE A 1 92 ? -3.351 6.373 4.370 1.00 97.50 92 ILE A CA 1
ATOM 754 C C . ILE A 1 92 ? -3.696 4.931 4.702 1.00 97.50 92 ILE A C 1
ATOM 756 O O . ILE A 1 92 ? -3.952 4.135 3.800 1.00 97.50 92 ILE A O 1
ATOM 760 N N . VAL A 1 93 ? -3.679 4.598 5.986 1.00 97.94 93 VAL A N 1
ATOM 761 C CA . VAL A 1 93 ? -4.022 3.274 6.499 1.00 97.94 93 VAL A CA 1
ATOM 762 C C . VAL A 1 93 ? -5.308 3.403 7.296 1.00 97.94 93 VAL A C 1
ATOM 764 O O . VAL A 1 93 ? -5.375 4.156 8.269 1.00 97.94 93 VAL A O 1
ATOM 767 N N . TYR A 1 94 ? -6.314 2.656 6.864 1.00 97.81 94 TYR A N 1
ATOM 768 C CA . TYR A 1 94 ? -7.568 2.474 7.567 1.00 97.81 94 TYR A CA 1
ATOM 769 C C . TYR A 1 94 ? -7.542 1.136 8.293 1.00 97.81 94 TYR A C 1
ATOM 771 O O . TYR A 1 94 ? -7.423 0.093 7.649 1.00 97.81 94 TYR A O 1
ATOM 779 N N . TYR A 1 95 ? -7.674 1.160 9.615 1.00 97.25 95 TYR A N 1
ATOM 780 C CA . TYR A 1 95 ? -7.844 -0.059 10.404 1.00 97.25 95 TYR A CA 1
ATOM 781 C C . TYR A 1 95 ? -9.277 -0.557 10.276 1.00 97.25 95 TYR A C 1
ATOM 783 O O . TYR A 1 95 ? -10.211 0.200 10.546 1.00 97.25 95 TYR A O 1
ATOM 791 N N . LEU A 1 96 ? -9.446 -1.816 9.870 1.00 95.56 96 LEU A N 1
ATOM 792 C CA . LEU A 1 96 ? -10.767 -2.434 9.737 1.00 95.56 96 LEU A CA 1
ATOM 793 C C . LEU A 1 96 ? -11.349 -2.816 11.101 1.00 95.56 96 LEU A C 1
ATOM 795 O O . LEU A 1 96 ? -12.563 -2.775 11.279 1.00 95.56 96 LEU A O 1
ATOM 799 N N . ASN A 1 97 ? -10.480 -3.137 12.064 1.00 95.12 97 ASN A N 1
ATOM 800 C CA . ASN A 1 97 ? -10.839 -3.351 13.458 1.00 95.12 97 ASN A CA 1
ATOM 801 C C . ASN A 1 97 ? -10.062 -2.375 14.368 1.00 95.12 97 ASN A C 1
ATOM 803 O O . ASN A 1 97 ? -8.847 -2.528 14.514 1.00 95.12 97 ASN A O 1
ATOM 807 N N . PRO A 1 98 ? -10.721 -1.397 15.015 1.00 90.38 98 PRO A N 1
ATOM 808 C CA . PRO A 1 98 ? -10.053 -0.453 15.913 1.00 90.38 98 PRO A CA 1
ATOM 809 C C . PRO A 1 98 ? -9.540 -1.096 17.214 1.00 90.38 98 PRO A C 1
ATOM 811 O O . PRO A 1 98 ? -8.756 -0.475 17.929 1.00 90.38 98 PRO A O 1
ATOM 814 N N . GLU A 1 99 ? -9.958 -2.324 17.530 1.00 93.38 99 GLU A N 1
ATOM 815 C CA . GLU A 1 99 ? -9.489 -3.081 18.697 1.00 93.38 99 GLU A CA 1
ATOM 816 C C . GLU A 1 99 ? -8.266 -3.963 18.391 1.00 93.38 99 GLU A C 1
ATOM 818 O O . GLU A 1 99 ? -7.692 -4.557 19.307 1.00 93.38 99 GLU A O 1
ATOM 823 N N . ASP A 1 100 ? -7.827 -4.043 17.130 1.00 94.62 100 ASP A N 1
ATOM 824 C CA . ASP A 1 100 ? -6.623 -4.787 16.754 1.00 94.62 100 ASP A CA 1
ATOM 825 C C . ASP A 1 100 ? -5.348 -4.011 17.123 1.00 94.62 100 ASP A C 1
ATOM 827 O O . ASP A 1 100 ? -4.707 -3.321 16.323 1.00 94.62 100 ASP A O 1
ATOM 831 N N . VAL A 1 101 ? -4.971 -4.145 18.394 1.00 95.00 101 VAL A N 1
ATOM 832 C CA . VAL A 1 101 ? -3.796 -3.499 18.985 1.00 95.00 101 VAL A CA 1
ATOM 833 C C . VAL A 1 101 ? -2.493 -3.929 18.302 1.00 95.00 101 VAL A C 1
ATOM 835 O O . VAL A 1 101 ? -1.545 -3.141 18.267 1.00 95.00 101 VAL A O 1
ATOM 838 N N . GLU A 1 102 ? -2.400 -5.150 17.766 1.00 96.12 102 GLU A N 1
ATOM 839 C CA . GLU A 1 102 ? -1.178 -5.629 17.112 1.00 96.12 102 GLU A CA 1
ATOM 840 C C . GLU A 1 102 ? -0.939 -4.878 15.801 1.00 96.12 102 GLU A C 1
ATOM 842 O O . GLU A 1 102 ? 0.122 -4.264 15.619 1.00 96.12 102 GLU A O 1
ATOM 847 N N . THR A 1 103 ? -1.949 -4.852 14.931 1.00 94.75 103 THR A N 1
ATOM 848 C CA . THR A 1 103 ? -1.892 -4.155 13.643 1.00 94.75 103 THR A CA 1
ATOM 849 C C . THR A 1 103 ? -1.698 -2.654 13.837 1.00 94.75 103 THR A C 1
ATOM 851 O O . THR A 1 103 ? -0.810 -2.059 13.213 1.00 94.75 103 THR A O 1
ATOM 854 N N . ILE A 1 104 ? -2.443 -2.039 14.762 1.00 96.44 104 ILE A N 1
ATOM 855 C CA . ILE A 1 104 ? -2.314 -0.608 15.069 1.00 96.44 104 ILE A CA 1
ATOM 856 C C . ILE A 1 104 ? -0.898 -0.276 15.548 1.00 96.44 104 ILE A C 1
ATOM 858 O O . ILE A 1 104 ? -0.287 0.686 15.074 1.00 96.44 104 ILE A O 1
ATOM 862 N N . ASN A 1 105 ? -0.329 -1.077 16.453 1.00 97.44 105 ASN A N 1
ATOM 863 C CA . ASN A 1 105 ? 1.030 -0.847 16.941 1.00 97.44 105 ASN A CA 1
ATOM 864 C C . ASN A 1 105 ? 2.079 -1.030 15.844 1.00 97.44 105 ASN A C 1
ATOM 866 O O . ASN A 1 105 ? 3.060 -0.282 15.806 1.00 97.44 105 ASN A O 1
ATOM 870 N N . ASN A 1 106 ? 1.898 -2.008 14.955 1.00 96.81 106 ASN A N 1
ATOM 871 C CA . ASN A 1 106 ? 2.809 -2.227 13.839 1.00 96.81 106 ASN A CA 1
ATOM 872 C C . ASN A 1 106 ? 2.853 -1.000 12.914 1.00 96.81 106 ASN A C 1
ATOM 874 O O . ASN A 1 106 ? 3.925 -0.441 12.674 1.00 96.81 106 ASN A O 1
ATOM 878 N N . PHE A 1 107 ? 1.694 -0.508 12.473 1.00 97.31 107 PHE A N 1
ATOM 879 C CA . PHE A 1 107 ? 1.628 0.673 11.609 1.00 97.31 107 PHE A CA 1
ATOM 880 C C . PHE A 1 107 ? 2.034 1.965 12.321 1.00 97.31 107 PHE A C 1
ATOM 882 O O . PHE A 1 107 ? 2.704 2.799 11.717 1.00 97.31 107 PHE A O 1
ATOM 889 N N . THR A 1 108 ? 1.756 2.101 13.619 1.00 97.69 108 THR A N 1
ATOM 890 C CA . THR A 1 108 ? 2.264 3.223 14.429 1.00 97.69 108 THR A CA 1
ATOM 891 C C . THR A 1 108 ? 3.794 3.241 14.460 1.00 97.69 108 THR A C 1
ATOM 893 O O . THR A 1 108 ? 4.412 4.292 14.288 1.00 97.69 108 THR A O 1
ATOM 896 N N . ARG A 1 109 ? 4.442 2.077 14.612 1.00 98.00 109 ARG A N 1
ATOM 897 C CA . ARG A 1 109 ? 5.910 1.972 14.542 1.00 98.00 109 ARG A CA 1
ATOM 898 C C . ARG A 1 109 ? 6.437 2.334 13.161 1.00 98.00 109 ARG A C 1
ATOM 900 O O . ARG A 1 109 ? 7.458 3.014 13.071 1.00 98.00 109 ARG A O 1
ATOM 907 N N . LEU A 1 110 ? 5.764 1.893 12.097 1.00 97.44 110 LEU A N 1
ATOM 908 C CA . LEU A 1 110 ? 6.133 2.261 10.731 1.00 97.44 110 LEU A CA 1
ATOM 909 C C . LEU A 1 110 ? 6.032 3.776 10.526 1.00 97.44 110 LEU A C 1
ATOM 911 O O . LEU A 1 110 ? 6.990 4.385 10.051 1.00 97.44 110 LEU A O 1
ATOM 915 N N . GLN A 1 111 ? 4.925 4.393 10.943 1.00 97.94 111 GLN A N 1
ATOM 916 C CA . GLN A 1 111 ? 4.730 5.840 10.890 1.00 97.94 111 GLN A CA 1
ATOM 917 C C . GLN A 1 111 ? 5.863 6.566 11.623 1.00 97.94 111 GLN A C 1
ATOM 919 O O . GLN A 1 111 ? 6.573 7.355 11.011 1.00 97.94 111 GLN A O 1
ATOM 924 N N . GLN A 1 112 ? 6.111 6.247 12.894 1.00 97.50 112 GLN A N 1
ATOM 925 C CA . GLN A 1 112 ? 7.121 6.936 13.707 1.00 97.50 112 GLN A CA 1
ATOM 926 C C . GLN A 1 112 ? 8.554 6.751 13.197 1.00 97.50 112 GLN A C 1
ATOM 928 O O . GLN A 1 112 ? 9.367 7.668 13.290 1.00 97.50 112 GLN A O 1
ATOM 933 N N . ARG A 1 113 ? 8.888 5.560 12.689 1.00 97.19 113 ARG A N 1
ATOM 934 C CA . ARG A 1 113 ? 10.265 5.223 12.309 1.00 97.19 113 ARG A CA 1
ATOM 935 C C . ARG A 1 113 ? 10.628 5.661 10.895 1.00 97.19 113 ARG A C 1
ATOM 937 O O . ARG A 1 113 ? 11.802 5.917 10.637 1.00 97.19 113 ARG A O 1
ATOM 944 N N . TYR A 1 114 ? 9.655 5.692 9.990 1.00 96.19 114 TYR A N 1
ATOM 945 C CA . TYR A 1 114 ? 9.927 5.765 8.557 1.00 96.19 114 TYR A CA 1
ATOM 946 C C . TYR A 1 114 ? 9.148 6.856 7.827 1.00 96.19 114 TYR A C 1
ATOM 948 O O . TYR A 1 114 ? 9.722 7.527 6.974 1.00 96.19 114 TYR A O 1
ATOM 956 N N . TYR A 1 115 ? 7.862 7.038 8.126 1.00 96.31 115 TYR A N 1
ATOM 957 C CA . TYR A 1 115 ? 6.987 7.833 7.258 1.00 96.31 115 TYR A CA 1
ATOM 958 C C . TYR A 1 115 ? 6.615 9.208 7.823 1.00 96.31 115 TYR A C 1
ATOM 960 O O . TYR A 1 115 ? 6.377 10.128 7.042 1.00 96.31 115 TYR A O 1
ATOM 968 N N . GLY A 1 116 ? 6.598 9.375 9.147 1.00 96.31 116 GLY A N 1
ATOM 969 C CA . GLY A 1 116 ? 6.136 10.591 9.814 1.00 96.31 116 GLY A CA 1
ATOM 970 C C . GLY A 1 116 ? 4.762 11.018 9.298 1.00 96.31 116 GLY A C 1
ATOM 971 O O . GLY A 1 116 ? 3.861 10.190 9.158 1.00 96.31 116 GLY A O 1
ATOM 972 N N . ASP A 1 117 ? 4.648 12.291 8.926 1.00 95.88 117 ASP A N 1
ATOM 973 C CA . ASP A 1 117 ? 3.417 12.897 8.402 1.00 95.88 117 ASP A CA 1
ATOM 974 C C . ASP A 1 117 ? 2.990 12.351 7.029 1.00 95.88 117 ASP A C 1
ATOM 976 O O . ASP A 1 117 ? 1.855 12.556 6.602 1.00 95.88 117 ASP A O 1
ATOM 980 N N . ASN A 1 118 ? 3.868 11.618 6.332 1.00 95.94 118 ASN A N 1
ATOM 981 C CA . ASN A 1 118 ? 3.503 10.969 5.073 1.00 95.94 118 ASN A CA 1
ATOM 982 C C . ASN A 1 118 ? 2.625 9.734 5.287 1.00 95.94 118 ASN A C 1
ATOM 984 O O . ASN A 1 118 ? 2.100 9.214 4.309 1.00 95.94 118 ASN A O 1
ATOM 988 N N . MET A 1 119 ? 2.469 9.2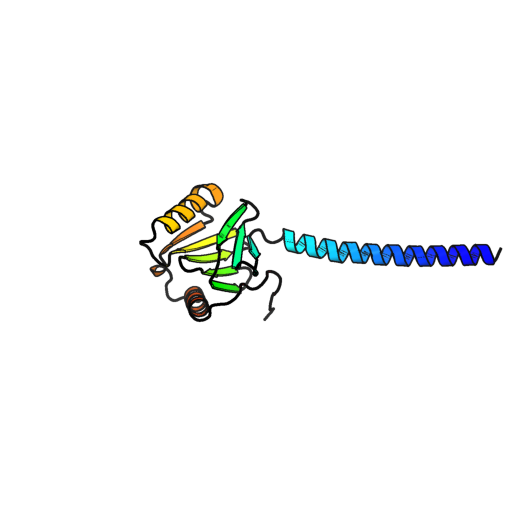42 6.518 1.00 98.12 119 MET A N 1
ATOM 989 C CA . MET A 1 119 ? 1.549 8.154 6.833 1.00 98.12 119 MET A CA 1
ATOM 990 C C . MET A 1 119 ? 0.461 8.654 7.776 1.00 98.12 119 MET A C 1
ATOM 992 O O . MET A 1 119 ? 0.752 9.142 8.862 1.00 98.12 119 MET A O 1
ATOM 996 N N . ILE A 1 120 ? -0.795 8.498 7.372 1.00 97.56 120 ILE A N 1
ATOM 997 C CA . ILE A 1 120 ? -1.972 8.836 8.172 1.00 97.56 120 ILE A CA 1
ATOM 998 C C . ILE A 1 120 ? -2.636 7.531 8.596 1.00 97.56 120 ILE A C 1
ATOM 1000 O O . ILE A 1 120 ? -2.899 6.666 7.763 1.00 97.56 120 ILE A O 1
ATOM 1004 N N . LEU A 1 121 ? -2.890 7.394 9.894 1.00 97.44 121 LEU A N 1
ATOM 1005 C CA . LEU A 1 121 ? -3.482 6.209 10.504 1.00 97.44 121 LEU A CA 1
ATOM 1006 C C . LEU A 1 121 ? -4.850 6.592 11.058 1.00 97.44 121 LEU A C 1
ATOM 1008 O O . LEU A 1 121 ? -4.939 7.513 11.870 1.00 97.44 121 LEU A O 1
ATOM 1012 N N . GLN A 1 122 ? -5.906 5.910 10.628 1.00 96.75 122 GLN A N 1
ATOM 1013 C CA . GLN A 1 122 ? -7.264 6.224 11.063 1.00 96.75 122 GLN A CA 1
ATOM 1014 C C . GLN A 1 122 ? -8.167 4.987 11.040 1.00 96.75 122 GLN A C 1
ATOM 1016 O O . GLN A 1 122 ? -7.857 4.011 10.364 1.00 96.75 122 GLN A O 1
ATOM 1021 N N . PRO A 1 123 ? -9.262 4.968 11.809 1.00 96.00 123 PRO A N 1
ATOM 1022 C CA . PRO A 1 123 ? -10.189 3.843 11.796 1.00 96.00 123 PRO A CA 1
ATOM 1023 C C . PRO A 1 123 ? -11.064 3.883 10.529 1.00 96.00 123 PRO A C 1
ATOM 1025 O O . PRO A 1 123 ? -11.284 4.962 9.964 1.00 96.00 123 PRO A O 1
ATOM 1028 N N . ILE A 1 124 ? -11.552 2.736 10.048 1.00 94.62 124 ILE A N 1
ATOM 1029 C CA . ILE A 1 124 ? -12.350 2.654 8.809 1.00 94.62 124 ILE A CA 1
ATOM 1030 C C . ILE A 1 124 ? -13.633 3.492 8.876 1.00 94.62 124 ILE A C 1
ATOM 1032 O O . ILE A 1 124 ? -14.088 3.998 7.860 1.00 94.62 124 ILE A O 1
ATOM 1036 N N . GLU A 1 125 ? -14.174 3.743 10.066 1.00 92.25 125 GLU A N 1
ATOM 1037 C CA . GLU A 1 125 ? -15.347 4.591 10.298 1.00 92.25 125 GLU A CA 1
ATOM 1038 C C . GLU A 1 125 ? -15.110 6.058 9.913 1.00 92.25 125 GLU A C 1
ATOM 1040 O O . GLU A 1 125 ? -16.062 6.791 9.643 1.00 92.25 125 GLU A O 1
ATOM 1045 N N . SER A 1 126 ? -13.848 6.498 9.850 1.00 92.38 126 SER A N 1
ATOM 1046 C CA . SER A 1 126 ? -13.491 7.822 9.321 1.00 92.38 126 SER A CA 1
ATOM 1047 C C . SER A 1 126 ? -13.674 7.923 7.802 1.00 92.38 126 SER A C 1
ATOM 1049 O O . SER A 1 126 ? -13.726 9.030 7.259 1.00 92.38 126 SER A O 1
ATOM 1051 N N . LEU A 1 127 ? -13.788 6.782 7.109 1.00 88.94 127 LEU A N 1
ATOM 1052 C CA . LEU A 1 127 ? -14.034 6.702 5.678 1.00 88.94 127 LEU A CA 1
ATOM 1053 C C . LEU A 1 127 ? -15.499 7.065 5.397 1.00 88.94 127 LEU A C 1
ATOM 1055 O O . LEU A 1 127 ? -16.377 6.214 5.271 1.00 88.94 127 LEU A O 1
ATOM 1059 N N . GLY A 1 128 ? -15.767 8.368 5.333 1.00 86.50 128 GLY A N 1
ATOM 1060 C CA . GLY A 1 128 ? -17.073 8.904 4.965 1.00 86.50 128 GLY A CA 1
ATOM 1061 C C . GLY A 1 128 ? -17.469 8.586 3.513 1.00 86.50 128 GLY A C 1
ATOM 1062 O O . GLY A 1 128 ? -16.635 8.141 2.713 1.00 86.50 128 GLY A O 1
ATOM 1063 N N . PRO A 1 129 ? -18.734 8.855 3.136 1.00 85.88 129 PRO A N 1
ATOM 1064 C CA . PRO A 1 129 ? -19.231 8.613 1.784 1.00 85.88 129 PRO A CA 1
ATOM 1065 C C . PRO A 1 129 ? -18.408 9.409 0.764 1.00 85.88 129 PRO A C 1
ATOM 1067 O O . PRO A 1 129 ? -18.402 10.639 0.765 1.00 85.88 129 PRO A O 1
ATOM 1070 N N . SER A 1 130 ? -17.664 8.689 -0.072 1.00 91.12 130 SER A N 1
ATOM 1071 C CA . SER A 1 130 ? -16.697 9.237 -1.023 1.00 91.12 130 SER A CA 1
ATOM 1072 C C . SER A 1 130 ? -16.355 8.198 -2.093 1.00 91.12 130 SER A C 1
ATOM 1074 O O . SER A 1 130 ? -16.585 7.008 -1.900 1.00 91.12 130 SER A O 1
ATOM 1076 N N . GLU A 1 131 ? -15.714 8.625 -3.182 1.00 89.00 131 GLU A N 1
ATOM 1077 C CA . GLU A 1 131 ? -15.167 7.710 -4.198 1.00 89.00 131 GLU A CA 1
ATOM 1078 C C . GLU A 1 131 ? -14.241 6.647 -3.573 1.00 89.00 131 GLU A C 1
ATOM 1080 O O . GLU A 1 131 ? -14.280 5.471 -3.926 1.00 89.00 131 GLU A O 1
ATOM 1085 N N . THR A 1 132 ? -13.453 7.034 -2.567 1.00 90.69 132 THR A N 1
ATOM 1086 C CA . THR A 1 132 ? -12.582 6.122 -1.815 1.00 90.69 132 THR A CA 1
ATOM 1087 C C . THR A 1 132 ? -13.363 5.041 -1.060 1.00 90.69 132 THR A C 1
ATOM 1089 O O . THR A 1 132 ? -12.886 3.909 -0.946 1.00 90.69 132 THR A O 1
ATOM 1092 N N . PHE A 1 133 ? -14.548 5.380 -0.546 1.00 93.50 133 PHE A N 1
ATOM 1093 C CA . PHE A 1 133 ? -15.451 4.437 0.115 1.00 93.50 133 PHE A CA 1
ATOM 1094 C C . PHE A 1 133 ? -16.072 3.452 -0.881 1.00 93.50 133 PHE A C 1
ATOM 1096 O O . PHE A 1 133 ? -16.165 2.259 -0.590 1.00 93.50 133 PHE A O 1
ATOM 1103 N N . ASP A 1 134 ? -16.425 3.920 -2.078 1.00 93.88 134 ASP A N 1
ATOM 1104 C CA . ASP A 1 134 ? -16.936 3.054 -3.143 1.00 93.88 134 ASP A CA 1
ATOM 1105 C C . ASP A 1 134 ? -15.864 2.058 -3.619 1.00 93.88 134 ASP A C 1
ATOM 1107 O O . ASP A 1 134 ? -16.148 0.872 -3.808 1.00 93.88 134 ASP A O 1
ATOM 1111 N N . ILE A 1 135 ? -14.606 2.504 -3.732 1.00 93.69 135 ILE A N 1
ATOM 1112 C CA . ILE A 1 135 ? -13.462 1.630 -4.039 1.00 93.69 135 ILE A CA 1
ATOM 1113 C C . ILE A 1 135 ? -13.260 0.591 -2.933 1.00 93.69 135 ILE A C 1
ATOM 1115 O O . ILE A 1 135 ? -13.096 -0.591 -3.235 1.00 93.69 135 ILE A O 1
ATOM 1119 N N . TYR A 1 136 ? -13.307 1.003 -1.664 1.00 94.81 136 TYR A N 1
ATOM 1120 C CA . TYR A 1 136 ? -13.207 0.083 -0.530 1.00 94.81 136 TYR A CA 1
ATOM 1121 C C . TYR A 1 136 ? -14.269 -1.024 -0.601 1.00 94.81 136 TYR A C 1
ATOM 1123 O O . TYR A 1 136 ? -13.925 -2.204 -0.522 1.00 94.81 136 TYR A O 1
ATOM 1131 N N . LYS A 1 137 ? -15.542 -0.673 -0.836 1.00 93.88 137 LYS A N 1
ATOM 1132 C CA . LYS A 1 137 ? -16.620 -1.665 -0.986 1.00 93.88 137 LYS A CA 1
ATOM 1133 C C . LYS A 1 137 ? -16.350 -2.649 -2.116 1.00 93.88 137 LYS A C 1
ATOM 1135 O O . LYS A 1 137 ? -16.413 -3.856 -1.906 1.00 93.88 137 LYS A O 1
ATOM 1140 N N . LYS A 1 138 ? -15.983 -2.137 -3.293 1.00 93.12 138 LYS A N 1
ATOM 1141 C CA . LYS A 1 138 ? -15.641 -2.963 -4.459 1.00 93.12 138 LYS A CA 1
ATOM 1142 C C . LYS A 1 138 ? -14.526 -3.963 -4.135 1.00 93.12 138 LYS A C 1
ATOM 1144 O O . LYS A 1 138 ? -14.604 -5.121 -4.539 1.00 93.12 138 LYS A O 1
ATOM 1149 N N . LEU A 1 139 ? -13.486 -3.516 -3.428 1.00 92.50 139 LEU A N 1
ATOM 1150 C CA . LEU A 1 139 ? -12.368 -4.369 -3.023 1.00 92.50 139 LEU A CA 1
ATOM 1151 C C . LEU A 1 139 ? -12.780 -5.416 -1.981 1.00 92.50 139 LEU A C 1
ATOM 1153 O O . LEU A 1 139 ? -12.306 -6.550 -2.052 1.00 92.50 139 LEU A O 1
ATOM 1157 N N . SER A 1 140 ? -13.671 -5.064 -1.056 1.00 91.12 140 SER A N 1
ATOM 1158 C CA . SER A 1 140 ? -14.172 -5.979 -0.026 1.00 91.12 140 SER A CA 1
ATOM 1159 C C . SER A 1 140 ? -15.074 -7.078 -0.602 1.00 91.12 140 SER A C 1
ATOM 1161 O O . SER A 1 140 ? -15.022 -8.218 -0.145 1.00 91.12 140 SER A O 1
ATOM 1163 N N . GLU A 1 141 ? -15.864 -6.766 -1.631 1.00 90.62 141 GLU A N 1
ATOM 1164 C CA . GLU A 1 141 ? -16.811 -7.704 -2.247 1.00 90.62 141 GLU A CA 1
ATOM 1165 C C . GLU A 1 141 ? -16.158 -8.679 -3.237 1.00 90.62 141 GLU A C 1
ATOM 1167 O O . GLU A 1 141 ? -16.667 -9.783 -3.442 1.00 90.62 141 GLU A O 1
ATOM 1172 N N . VAL A 1 142 ? -15.035 -8.297 -3.857 1.00 84.94 142 VAL A N 1
ATOM 1173 C CA . VAL A 1 142 ? -14.378 -9.102 -4.899 1.00 84.94 142 VAL A CA 1
ATOM 1174 C C . VAL A 1 142 ? -12.906 -9.364 -4.553 1.00 84.94 142 VAL A C 1
ATOM 1176 O O . VAL A 1 142 ? -12.009 -8.696 -5.083 1.00 84.94 142 VAL A O 1
ATOM 1179 N N . PRO A 1 143 ? -12.627 -10.368 -3.699 1.00 82.31 143 PRO A N 1
ATOM 1180 C CA . PRO A 1 143 ? -11.275 -10.862 -3.463 1.00 82.31 143 PRO A CA 1
ATOM 1181 C C . PRO A 1 143 ? -10.591 -11.273 -4.770 1.00 82.31 143 PRO A C 1
ATOM 1183 O O . PRO A 1 143 ? -11.182 -11.947 -5.617 1.00 82.31 143 PRO A O 1
ATOM 1186 N N . GLY A 1 144 ? -9.324 -10.902 -4.940 1.00 82.12 144 GLY A N 1
ATOM 1187 C CA . GLY A 1 144 ? -8.593 -11.156 -6.173 1.00 82.12 144 GLY A CA 1
ATOM 1188 C C . GLY A 1 144 ? -7.086 -10.986 -6.034 1.00 82.12 144 GLY A C 1
ATOM 1189 O O . GLY A 1 144 ? -6.572 -10.328 -5.134 1.00 82.12 144 GLY A O 1
ATOM 1190 N N . ARG A 1 145 ? -6.337 -11.580 -6.967 1.00 83.19 145 ARG A N 1
ATOM 1191 C CA . ARG A 1 145 ? -4.888 -11.360 -7.023 1.00 83.19 145 ARG A CA 1
ATOM 1192 C C . ARG A 1 145 ? -4.581 -9.895 -7.289 1.00 83.19 145 ARG A C 1
ATOM 1194 O O . ARG A 1 145 ? -5.261 -9.248 -8.085 1.00 83.19 145 ARG A O 1
ATOM 1201 N N . PHE A 1 146 ? -3.511 -9.409 -6.671 1.00 87.12 146 PHE A N 1
ATOM 1202 C CA . PHE A 1 146 ? -3.019 -8.069 -6.948 1.00 87.12 146 PHE A CA 1
ATOM 1203 C C . PHE A 1 146 ? -2.648 -7.951 -8.423 1.00 87.12 14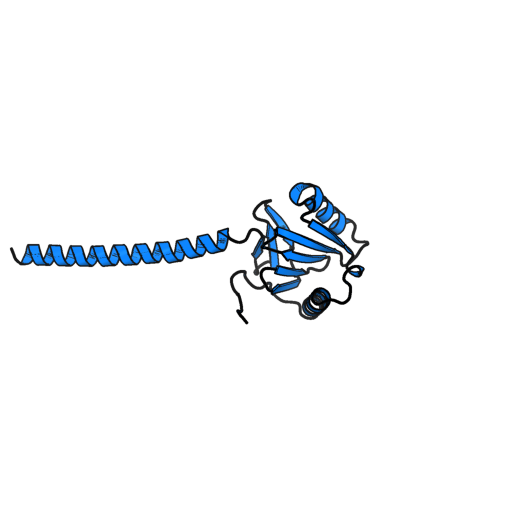6 PHE A C 1
ATOM 1205 O O . PHE A 1 146 ? -2.044 -8.854 -9.010 1.00 87.12 146 PHE A O 1
ATOM 1212 N N . LYS A 1 147 ? -3.007 -6.824 -9.033 1.00 78.75 147 LYS A N 1
ATOM 1213 C CA . LYS A 1 147 ? -2.582 -6.520 -10.397 1.00 78.75 147 LYS A CA 1
ATOM 1214 C C . LYS A 1 147 ? -1.093 -6.180 -10.371 1.00 78.75 147 LYS A C 1
ATOM 1216 O O . LYS A 1 147 ? -0.638 -5.427 -9.514 1.00 78.75 147 LYS A O 1
ATOM 1221 N N . SER A 1 148 ? -0.319 -6.732 -11.303 1.00 68.56 148 SER A N 1
ATOM 1222 C CA . SER A 1 148 ? 1.099 -6.387 -11.431 1.00 68.56 148 SER A CA 1
ATOM 1223 C C . SER A 1 148 ? 1.255 -4.915 -11.819 1.00 68.56 148 SER A C 1
ATOM 1225 O O . SER A 1 148 ? 0.596 -4.449 -12.755 1.00 68.56 148 SER A O 1
ATOM 1227 N N . GLN A 1 149 ? 2.169 -4.203 -11.159 1.00 64.44 149 GLN A N 1
ATOM 1228 C CA . GLN A 1 149 ? 2.567 -2.859 -11.577 1.00 64.44 149 GLN A CA 1
ATOM 1229 C C . GLN A 1 149 ? 3.095 -2.894 -13.017 1.00 64.44 149 GLN A C 1
ATOM 1231 O O . GLN A 1 149 ? 3.961 -3.698 -13.347 1.00 64.44 149 GLN A O 1
ATOM 1236 N N . GLY A 1 150 ? 2.517 -2.067 -13.891 1.00 54.09 150 GLY A N 1
ATOM 1237 C CA . GLY A 1 150 ? 2.763 -2.094 -15.340 1.00 54.09 150 GLY A CA 1
ATOM 1238 C C . GLY A 1 150 ? 1.582 -2.607 -16.171 1.00 54.09 150 GLY A C 1
ATOM 1239 O O . GLY A 1 150 ? 1.520 -2.334 -17.366 1.00 54.09 150 GLY A O 1
ATOM 1240 N N . SER A 1 151 ? 0.579 -3.244 -15.554 1.00 48.44 151 SER A N 1
ATOM 1241 C CA . SER A 1 151 ? -0.739 -3.434 -16.178 1.00 48.44 151 SER A CA 1
ATOM 1242 C C . SER A 1 151 ? -1.560 -2.149 -16.026 1.00 48.44 151 SER A C 1
ATOM 1244 O O . SER A 1 151 ? -2.579 -2.107 -15.341 1.00 48.44 151 SER A O 1
ATOM 1246 N N . ARG A 1 152 ? -1.076 -1.048 -16.616 1.00 45.88 152 ARG A N 1
ATOM 1247 C CA . ARG A 1 152 ? -1.913 0.138 -16.803 1.00 45.88 152 ARG A CA 1
ATOM 1248 C C . ARG A 1 152 ? -2.962 -0.238 -17.842 1.00 45.88 152 ARG A C 1
ATOM 1250 O O . ARG A 1 152 ? -2.658 -0.313 -19.028 1.00 45.88 152 ARG A O 1
ATOM 1257 N N . ILE A 1 153 ? -4.188 -0.492 -17.402 1.00 39.22 153 ILE A N 1
ATOM 1258 C CA . ILE A 1 153 ? -5.328 -0.349 -18.300 1.00 39.22 153 ILE A CA 1
ATOM 1259 C C . ILE A 1 153 ? -5.526 1.161 -18.410 1.00 39.22 153 ILE A C 1
ATOM 1261 O O . ILE A 1 153 ? -6.051 1.789 -17.495 1.00 39.22 153 ILE A O 1
ATOM 1265 N N . SER A 1 154 ? -4.991 1.760 -19.473 1.00 36.06 154 SER A N 1
ATOM 1266 C CA . SER A 1 154 ? -5.392 3.105 -19.876 1.00 36.06 154 SER A CA 1
ATOM 1267 C C . SER A 1 154 ? -6.872 3.038 -20.247 1.00 36.06 154 SER A C 1
ATOM 1269 O O . SER A 1 154 ? -7.219 2.290 -21.167 1.00 36.06 154 SER A O 1
ATOM 1271 N N . PHE A 1 155 ? -7.721 3.744 -19.504 1.00 40.78 155 PHE A N 1
ATOM 1272 C CA . PHE A 1 155 ? -9.092 4.020 -19.929 1.00 40.78 155 PHE A CA 1
ATOM 1273 C C . PHE A 1 155 ? -9.097 5.094 -21.016 1.00 40.78 155 PHE A C 1
ATOM 1275 O O . PHE A 1 155 ? -8.258 6.021 -20.921 1.00 40.78 155 PHE A O 1
#

pLDDT: mean 87.8, std 12.19, range [36.06, 98.12]

Foldseek 3Di:
DVVVVVVVVVVVVVVVVVVVVVVVVCVVVVVVVVLVVLFQWFADLVQRWTAGNVVRDTPDGRWFFWDADPQWIWTHHPFWTWIARRVLRAIEIAGADPPPPPVQVVVVCCCVPPQPVSYHYYHCVVVPPDPSVVVVVVRVVDGDGDDGPPPPPDD

Secondary structure (DSSP, 8-state):
-HHHHHHHHHHHHHHHHHHHHHHHHHHHHHHHHHHHHH-SEEEETTTTEEEETTTTEEEESS-SEEEEETTEEEEE-SSEEEEEETTTTEEEEEES-TT-HHHHHHHHHHIIIIIGGGEEEEEGGG--SSHHHHHHHHHHHS--PPPPTT-----

Radius of gyration: 23.51 Å; chains: 1; bounding box: 61×27×74 Å

Sequence (155 aa):
MNKIIDFLKSLLQLSKVLVITFGLFLFIGGGWLYHDLQYRYVVDSRYNTIFDKAYSVYLINKGISMDIINDKIYAMNDDVYVIINQESNTIIVYYLNPEDVETINNFTRLQQRYYGDNMILQPIESLGPSETFDIYKKLSEVPGRFKSQGSRISF